Protein AF-A0A069RJ84-F1 (afdb_monomer)

Sequence (92 aa):
MGVMKKLGEKTKDAASAIGSKTSEAVEKHSLNVEKGKHEKEIKEKKDSIGEYVYSAYSNGEEPDKAKLLTMVDEIKKIEVQIMEIDEKLKEK

Radius of gyration: 24.51 Å; Cα contacts (8 Å, |Δi|>4): 27; chains: 1; bounding box: 49×10×78 Å

Organism: NCBI:txid1121324

Structure (mmCIF, N/CA/C/O backbone):
data_AF-A0A069RJ84-F1
#
_entry.id   AF-A0A069RJ84-F1
#
loop_
_atom_site.group_PDB
_atom_site.id
_atom_site.type_symbol
_atom_site.label_atom_id
_atom_site.label_alt_id
_atom_site.label_comp_id
_atom_site.label_asym_id
_atom_site.label_entity_id
_atom_site.label_seq_id
_atom_site.pdbx_PDB_ins_code
_atom_site.Cartn_x
_atom_site.Cartn_y
_atom_site.Cartn_z
_atom_site.occupancy
_atom_site.B_iso_or_equiv
_atom_site.auth_seq_id
_atom_site.auth_comp_id
_atom_site.auth_asym_id
_atom_site.auth_atom_id
_atom_site.pdbx_PDB_model_num
ATOM 1 N N . MET A 1 1 ? -30.908 1.885 52.309 1.00 47.34 1 MET A N 1
ATOM 2 C CA . MET A 1 1 ? -30.261 2.198 51.012 1.00 47.34 1 MET A CA 1
ATOM 3 C C . MET A 1 1 ? -30.805 1.237 49.964 1.00 47.34 1 MET A C 1
ATOM 5 O O . MET A 1 1 ? -30.462 0.063 49.985 1.00 47.34 1 MET A O 1
ATOM 9 N N . GLY A 1 2 ? -31.777 1.702 49.174 1.00 57.12 2 GLY A N 1
ATOM 10 C CA . GLY A 1 2 ? -32.710 0.849 48.433 1.00 57.12 2 GLY A CA 1
ATOM 11 C C . GLY A 1 2 ? -32.166 0.266 47.129 1.00 57.12 2 GLY A C 1
ATOM 12 O O . GLY A 1 2 ? -31.319 0.858 46.463 1.00 57.12 2 GLY A O 1
ATOM 13 N N . VAL A 1 3 ? -32.731 -0.881 46.756 1.00 68.38 3 VAL A N 1
ATOM 14 C CA . VAL A 1 3 ? -32.484 -1.655 45.526 1.00 68.38 3 VAL A CA 1
ATOM 15 C C . VAL A 1 3 ? -32.535 -0.782 44.259 1.00 68.38 3 VAL A C 1
ATOM 17 O O . VAL A 1 3 ? -31.766 -0.997 43.328 1.00 68.38 3 VAL A O 1
ATOM 20 N N . MET A 1 4 ? -33.356 0.274 44.268 1.00 67.94 4 MET A N 1
ATOM 21 C CA . MET A 1 4 ? -33.495 1.244 43.175 1.00 67.94 4 MET A CA 1
ATOM 22 C C . MET A 1 4 ? -32.236 2.097 42.933 1.00 67.94 4 MET A C 1
ATOM 24 O O . MET A 1 4 ? -31.927 2.415 41.790 1.00 67.94 4 MET A O 1
ATOM 28 N N . LYS A 1 5 ? -31.459 2.408 43.983 1.00 66.00 5 LYS A N 1
ATOM 29 C CA . LYS A 1 5 ? -30.196 3.159 43.858 1.00 66.00 5 LYS A CA 1
ATOM 30 C C . LYS A 1 5 ? -29.099 2.291 43.223 1.00 66.00 5 LYS A C 1
ATOM 32 O O . LYS A 1 5 ? -28.418 2.745 42.313 1.00 66.00 5 LYS A O 1
ATOM 37 N N . LYS A 1 6 ? -29.035 1.010 43.618 1.00 66.81 6 LYS A N 1
ATOM 38 C CA . LYS A 1 6 ? -28.142 0.002 43.014 1.00 66.81 6 LYS A CA 1
ATOM 39 C C . LYS A 1 6 ? -28.508 -0.321 41.559 1.00 66.81 6 LYS A C 1
ATOM 41 O O . LYS A 1 6 ? -27.620 -0.581 40.756 1.00 66.81 6 LYS A O 1
ATOM 46 N N . LEU A 1 7 ? -29.800 -0.319 41.218 1.00 67.81 7 LEU A N 1
ATOM 47 C CA . LEU A 1 7 ? -30.273 -0.455 39.834 1.00 67.81 7 LEU A CA 1
ATOM 48 C C . LEU A 1 7 ? -29.861 0.753 38.983 1.00 67.81 7 LEU A C 1
ATOM 50 O O . LEU A 1 7 ? -29.319 0.553 37.902 1.00 67.81 7 LEU A O 1
ATOM 54 N N . GLY A 1 8 ? -30.039 1.976 39.499 1.00 69.62 8 GLY A N 1
ATOM 55 C CA . GLY A 1 8 ? -29.622 3.215 38.832 1.00 69.62 8 GLY A CA 1
ATOM 56 C C . GLY A 1 8 ? -28.113 3.294 38.563 1.00 69.62 8 GLY A C 1
ATOM 57 O O . GLY A 1 8 ? -27.700 3.662 37.463 1.00 69.62 8 GLY A O 1
ATOM 58 N N . GLU A 1 9 ? -27.286 2.893 39.533 1.00 72.31 9 GLU A N 1
ATOM 59 C CA . GLU A 1 9 ? -25.826 2.799 39.372 1.00 72.31 9 GLU A CA 1
ATOM 60 C C . GLU A 1 9 ? -25.447 1.767 38.302 1.00 72.31 9 GLU A C 1
ATOM 62 O O . GLU A 1 9 ? -24.750 2.108 37.350 1.00 72.31 9 GLU A O 1
ATOM 67 N N . LYS A 1 10 ? -26.021 0.555 38.346 1.00 73.31 10 LYS A N 1
ATOM 68 C CA . LYS A 1 10 ? -25.771 -0.474 37.322 1.00 73.31 10 LYS A CA 1
ATOM 69 C C . LYS A 1 10 ? -26.184 -0.048 35.914 1.00 73.31 10 LYS A C 1
ATOM 71 O O . LYS A 1 10 ? -25.496 -0.389 34.958 1.00 73.31 10 LYS A O 1
ATOM 76 N N . THR A 1 11 ? -27.287 0.685 35.760 1.00 71.38 11 THR A N 1
ATOM 77 C CA . THR A 1 11 ? -27.693 1.217 34.449 1.00 71.38 11 THR A CA 1
ATOM 78 C C . THR A 1 11 ? -26.754 2.309 33.947 1.00 71.38 11 THR A C 1
ATOM 80 O O . THR A 1 11 ? -26.485 2.363 32.750 1.00 71.38 11 THR A O 1
ATOM 83 N N . LYS A 1 12 ? -26.216 3.149 34.839 1.00 72.88 12 LYS A N 1
ATOM 84 C CA . LYS A 1 12 ? -25.233 4.180 34.483 1.00 72.88 12 LYS A CA 1
ATOM 85 C C . LYS A 1 12 ? -23.900 3.556 34.066 1.00 72.88 12 LYS A C 1
ATOM 87 O O . LYS A 1 12 ? -23.319 3.980 33.067 1.00 72.88 12 LYS A O 1
ATOM 92 N N . ASP A 1 13 ? -23.465 2.523 34.779 1.00 72.19 13 ASP A N 1
ATOM 93 C CA . ASP A 1 13 ? -22.249 1.773 34.463 1.00 72.19 13 ASP A CA 1
ATOM 94 C C . ASP A 1 13 ? -22.401 1.009 33.141 1.00 72.19 13 ASP A C 1
ATOM 96 O O . ASP A 1 13 ? -21.506 1.037 32.300 1.00 72.19 13 ASP A O 1
ATOM 100 N N . ALA A 1 14 ? -23.566 0.396 32.905 1.00 69.12 14 ALA A N 1
ATOM 101 C CA . ALA A 1 14 ? -23.870 -0.282 31.647 1.00 69.12 14 ALA A CA 1
ATOM 102 C C . ALA A 1 14 ? -23.930 0.693 30.460 1.00 69.12 14 ALA A C 1
ATOM 104 O O . ALA A 1 14 ? -23.337 0.416 29.421 1.00 69.12 14 ALA A O 1
ATOM 105 N N . ALA A 1 15 ? -24.593 1.844 30.609 1.00 67.38 15 ALA A N 1
ATOM 106 C CA . ALA A 1 15 ? -24.643 2.871 29.570 1.00 67.38 15 ALA A CA 1
ATOM 107 C C . ALA A 1 15 ? -23.247 3.432 29.252 1.00 67.38 15 ALA A C 1
ATOM 109 O O . ALA A 1 15 ? -22.905 3.591 28.082 1.00 67.38 15 ALA A O 1
ATOM 110 N N . SER A 1 16 ? -22.422 3.662 30.278 1.00 69.31 16 SER A N 1
ATOM 111 C CA . SER A 1 16 ? -21.037 4.115 30.102 1.00 69.31 16 SER A CA 1
ATOM 112 C C . SER A 1 16 ? -20.194 3.056 29.389 1.00 69.31 16 SER A C 1
ATOM 114 O O . SER A 1 16 ? -19.525 3.371 28.412 1.00 69.31 16 SER A O 1
ATOM 116 N N . ALA A 1 17 ? -20.291 1.786 29.796 1.00 71.94 17 ALA A N 1
ATOM 117 C CA . ALA A 1 17 ? -19.558 0.686 29.170 1.00 71.94 17 ALA A CA 1
ATOM 118 C C . ALA A 1 17 ? -19.984 0.429 27.715 1.00 71.94 17 ALA A C 1
ATOM 120 O O . ALA A 1 17 ? -19.142 0.123 26.873 1.00 71.94 17 ALA A O 1
ATOM 121 N N . ILE A 1 18 ? -21.277 0.553 27.400 1.00 72.31 18 ILE A N 1
ATOM 122 C CA . ILE A 1 18 ? -21.782 0.463 26.023 1.00 72.31 18 ILE A CA 1
ATOM 123 C C . ILE A 1 18 ? -21.263 1.646 25.200 1.00 72.31 18 ILE A C 1
ATOM 125 O O . ILE A 1 18 ? -20.770 1.431 24.096 1.00 72.31 18 ILE A O 1
ATOM 129 N N . GLY A 1 19 ? -21.301 2.863 25.755 1.00 72.56 19 GLY A N 1
ATOM 130 C CA . GLY A 1 19 ? -20.745 4.063 25.129 1.00 72.56 19 GLY A CA 1
ATOM 131 C C . GLY A 1 19 ? -19.264 3.902 24.776 1.00 72.56 19 GLY A C 1
ATOM 132 O O . GLY A 1 19 ? -18.895 4.065 23.614 1.00 72.56 19 GLY A O 1
ATOM 133 N N . SER A 1 20 ? -18.436 3.481 25.736 1.00 74.19 20 SER A N 1
ATOM 134 C CA . SER A 1 20 ? -17.004 3.223 25.526 1.00 74.19 20 SER A CA 1
ATOM 135 C C . SER A 1 20 ? -16.757 2.174 24.439 1.00 74.19 20 SER A C 1
ATOM 137 O O . SER A 1 20 ? -16.049 2.451 23.474 1.00 74.19 20 SER A O 1
ATOM 139 N N . LYS A 1 21 ? -17.436 1.019 24.508 1.00 77.06 21 LYS A N 1
ATOM 140 C CA . LYS A 1 21 ? -17.298 -0.051 23.504 1.00 77.06 21 LYS A CA 1
ATOM 141 C C . LYS A 1 21 ? -17.737 0.381 22.107 1.00 77.06 21 LYS A C 1
ATOM 143 O O . LYS A 1 21 ? -17.136 -0.026 21.116 1.00 77.06 21 LYS A O 1
ATOM 148 N N . THR A 1 22 ? -18.792 1.192 22.005 1.00 77.56 22 THR A N 1
ATOM 149 C CA . THR A 1 22 ? -19.247 1.715 20.709 1.00 77.56 22 THR A CA 1
ATOM 150 C C . THR A 1 22 ? -18.256 2.717 20.123 1.00 77.56 22 THR A C 1
ATOM 152 O O . THR A 1 22 ? -17.983 2.654 18.928 1.00 77.56 22 THR A O 1
ATOM 155 N N . SER A 1 23 ? -17.658 3.578 20.953 1.00 82.38 23 SER A N 1
ATOM 156 C CA . SER A 1 23 ? -16.617 4.516 20.522 1.00 82.38 23 SER A CA 1
ATOM 157 C C . SER A 1 23 ? -15.377 3.781 20.008 1.00 82.38 23 SER A C 1
ATOM 159 O O . SER A 1 23 ? -14.890 4.080 18.921 1.00 82.38 23 SER A O 1
ATOM 161 N N . GLU A 1 24 ? -14.911 2.773 20.747 1.00 84.75 24 GLU A N 1
ATOM 162 C CA . GLU A 1 24 ? -13.781 1.924 20.349 1.00 84.75 24 GLU A CA 1
ATOM 163 C C . GLU A 1 24 ? -14.053 1.191 19.029 1.00 84.75 24 GLU A C 1
ATOM 165 O O . GLU A 1 24 ? -13.191 1.136 18.151 1.00 84.75 24 GLU A O 1
ATOM 170 N N . ALA A 1 25 ? -15.268 0.663 18.848 1.00 86.25 25 ALA A N 1
ATOM 171 C CA . ALA A 1 25 ? -15.658 -0.026 17.622 1.00 86.25 25 ALA A CA 1
ATOM 172 C C . ALA A 1 25 ? -15.677 0.907 16.400 1.00 86.25 25 ALA A C 1
ATOM 174 O O . ALA A 1 25 ? -15.212 0.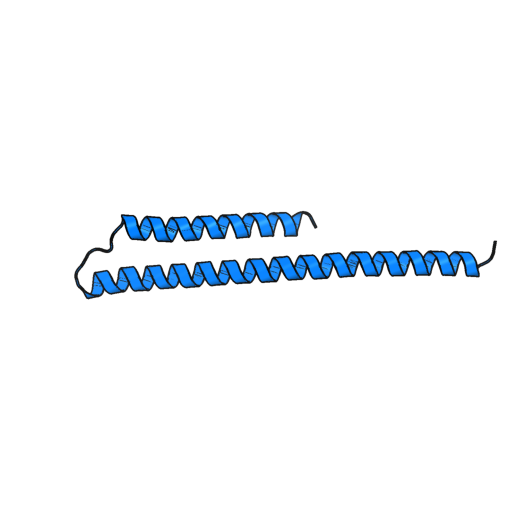517 15.328 1.00 86.25 25 ALA A O 1
ATOM 175 N N . VAL A 1 26 ? -16.187 2.134 16.552 1.00 89.31 26 VAL A N 1
ATOM 176 C CA . VAL A 1 26 ? -16.204 3.140 15.475 1.00 89.31 26 VAL A CA 1
ATOM 177 C C . VAL A 1 26 ? -14.786 3.552 15.097 1.00 89.31 26 VAL A C 1
ATOM 179 O O . VAL A 1 26 ? -14.455 3.607 13.914 1.00 89.31 26 VAL A O 1
ATOM 182 N N . GLU A 1 27 ? -13.929 3.789 16.084 1.00 89.12 27 GLU A N 1
ATOM 183 C CA . GLU A 1 27 ? -12.541 4.171 15.842 1.00 89.12 27 GLU A CA 1
ATOM 184 C C . GLU A 1 27 ? -11.761 3.044 15.153 1.00 89.12 27 GLU A C 1
ATOM 186 O O . GLU A 1 27 ? -11.093 3.268 14.143 1.00 89.12 27 GLU A O 1
ATOM 191 N N . LYS A 1 28 ? -11.934 1.801 15.617 1.00 90.81 28 LYS A N 1
ATOM 192 C CA . LYS A 1 28 ? -11.375 0.611 14.967 1.00 90.81 28 LYS A CA 1
ATOM 193 C C . LYS A 1 28 ? -11.878 0.456 13.534 1.00 90.81 28 LYS A C 1
ATOM 195 O O . LYS A 1 28 ? -11.104 0.104 12.646 1.00 90.81 28 LYS A O 1
ATOM 200 N N . HIS A 1 29 ? -13.162 0.704 13.282 1.00 92.50 29 HIS A N 1
ATOM 201 C CA . HIS A 1 29 ? -13.708 0.675 11.928 1.00 92.50 29 HIS A CA 1
ATOM 202 C C . HIS A 1 29 ? -13.063 1.745 11.038 1.00 92.50 29 HIS A C 1
ATOM 204 O O . HIS A 1 29 ? -12.634 1.425 9.933 1.00 92.50 29 HIS A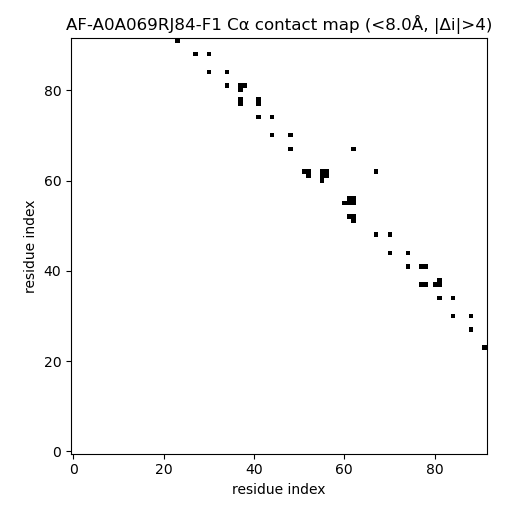 O 1
ATOM 210 N N . SER A 1 30 ? -12.924 2.978 11.537 1.00 94.12 30 SER A N 1
ATOM 211 C CA . SER A 1 30 ? -12.271 4.078 10.817 1.00 94.12 30 SER A CA 1
ATOM 212 C C . SER A 1 30 ? -10.841 3.724 10.410 1.00 94.12 30 SER A C 1
ATOM 214 O O . SER A 1 30 ? -10.487 3.868 9.242 1.00 94.12 30 SER A O 1
ATOM 216 N N . LEU A 1 31 ? -10.049 3.188 11.343 1.00 94.19 31 LEU A N 1
ATOM 217 C CA . LEU A 1 31 ? -8.674 2.754 11.084 1.00 94.19 31 LEU A CA 1
ATOM 218 C C . LEU A 1 31 ? -8.607 1.638 10.030 1.00 94.19 31 LEU A C 1
ATOM 220 O O . LEU A 1 31 ? -7.763 1.677 9.141 1.00 94.19 31 LEU A O 1
ATOM 224 N N . ASN A 1 32 ? -9.525 0.667 10.070 1.00 93.81 32 ASN A N 1
ATOM 225 C CA . ASN A 1 32 ? -9.579 -0.389 9.051 1.00 93.81 32 ASN A CA 1
ATOM 226 C C . ASN A 1 32 ? -9.950 0.150 7.661 1.00 93.81 32 ASN A C 1
ATOM 228 O O . ASN A 1 32 ? -9.413 -0.315 6.658 1.00 93.81 32 ASN A O 1
ATOM 232 N N . VAL A 1 33 ? -10.854 1.131 7.584 1.00 96.94 33 VAL A N 1
ATOM 233 C CA . VAL A 1 33 ? -11.204 1.790 6.316 1.00 96.94 33 VAL A CA 1
ATOM 234 C C . VAL A 1 33 ? -10.009 2.562 5.759 1.00 96.94 33 VAL A C 1
ATOM 236 O O . VAL A 1 33 ? -9.746 2.495 4.560 1.00 96.94 33 VAL A O 1
ATOM 239 N N . GLU A 1 34 ? -9.283 3.283 6.611 1.00 95.69 34 GLU A N 1
ATOM 240 C CA . GLU A 1 34 ? -8.068 4.006 6.232 1.00 95.69 34 GLU A CA 1
ATOM 241 C C . GLU A 1 34 ? -6.979 3.047 5.733 1.00 95.69 34 GLU A C 1
ATOM 243 O O . GLU A 1 34 ? -6.471 3.221 4.625 1.00 95.69 34 GLU A O 1
ATOM 248 N N . LYS A 1 35 ? -6.726 1.957 6.467 1.00 95.62 35 LYS A N 1
ATOM 249 C CA . LYS A 1 35 ? -5.822 0.883 6.039 1.00 95.62 35 LYS A CA 1
ATOM 250 C C . LYS A 1 35 ? -6.202 0.326 4.666 1.00 95.62 35 LYS A C 1
ATOM 252 O O . LYS A 1 35 ? -5.354 0.245 3.783 1.00 95.62 35 LYS A O 1
ATOM 257 N N . GLY A 1 36 ? -7.480 0.010 4.451 1.00 96.50 36 GLY A N 1
ATOM 258 C CA . GLY A 1 36 ? -7.957 -0.514 3.169 1.00 96.50 36 GLY A CA 1
ATOM 259 C C . GLY A 1 36 ? -7.769 0.459 1.997 1.00 96.50 36 GLY A C 1
ATOM 260 O O . GLY A 1 36 ? -7.510 0.029 0.872 1.00 96.50 36 GLY A O 1
ATOM 261 N N . LYS A 1 37 ? -7.848 1.776 2.237 1.00 97.38 37 LYS A N 1
ATOM 262 C CA . LYS A 1 37 ? -7.528 2.788 1.214 1.00 97.38 37 LYS A CA 1
ATOM 263 C C . LYS A 1 37 ? -6.047 2.756 0.845 1.00 97.38 37 LYS A C 1
ATOM 265 O O . LYS A 1 37 ? -5.735 2.742 -0.342 1.00 97.38 37 LYS A O 1
ATOM 270 N N . HIS A 1 38 ? -5.160 2.687 1.834 1.00 97.56 38 HIS A N 1
ATOM 271 C CA . HIS A 1 38 ? -3.720 2.589 1.601 1.00 97.56 38 HIS A CA 1
ATOM 272 C C . HIS A 1 38 ? -3.329 1.295 0.877 1.00 97.56 38 HIS A C 1
ATOM 274 O O . HIS A 1 38 ? -2.538 1.328 -0.062 1.00 97.56 38 HIS A O 1
ATOM 280 N N . GLU A 1 39 ? -3.931 0.158 1.235 1.00 96.94 39 GLU A N 1
ATOM 281 C CA . GLU A 1 39 ? -3.710 -1.115 0.534 1.00 96.94 39 GLU A CA 1
ATOM 282 C C . GLU A 1 39 ? -4.135 -1.040 -0.941 1.00 96.94 39 GLU A C 1
ATOM 284 O O . GLU A 1 39 ? -3.427 -1.533 -1.826 1.00 96.94 39 GLU A O 1
ATOM 289 N N . LYS A 1 40 ? -5.268 -0.380 -1.224 1.00 97.94 40 LYS A N 1
ATOM 290 C CA . LYS A 1 40 ? -5.727 -0.126 -2.595 1.00 97.94 40 LYS A CA 1
ATOM 291 C C . LYS A 1 40 ? -4.752 0.769 -3.358 1.00 97.94 40 LYS A C 1
ATOM 293 O O . LYS A 1 40 ? -4.417 0.450 -4.494 1.00 97.94 40 LYS A O 1
ATOM 298 N N . GLU A 1 41 ? -4.265 1.838 -2.735 1.00 97.56 41 GLU A N 1
ATOM 299 C CA . GLU A 1 41 ? -3.297 2.754 -3.348 1.00 97.56 41 GLU A CA 1
ATOM 300 C C . GLU A 1 41 ? -1.968 2.052 -3.672 1.00 97.56 41 GLU A C 1
ATOM 302 O O . GLU A 1 41 ? -1.433 2.210 -4.770 1.00 97.56 41 GLU A O 1
ATOM 307 N N . ILE A 1 42 ? -1.460 1.204 -2.769 1.00 97.88 42 ILE A N 1
ATOM 308 C CA . ILE A 1 42 ? -0.271 0.376 -3.030 1.00 97.88 42 ILE A CA 1
ATOM 309 C C . ILE A 1 42 ? -0.501 -0.526 -4.241 1.00 97.88 42 ILE A C 1
ATOM 311 O O . ILE A 1 42 ? 0.387 -0.653 -5.086 1.00 97.88 42 ILE A O 1
ATOM 315 N N . LYS A 1 43 ? -1.672 -1.168 -4.326 1.00 97.94 43 LYS A N 1
ATOM 316 C CA . LYS A 1 43 ? -2.012 -2.023 -5.465 1.00 97.94 43 LYS A CA 1
ATOM 317 C C . LYS A 1 43 ? -2.002 -1.225 -6.771 1.00 97.94 43 LYS A 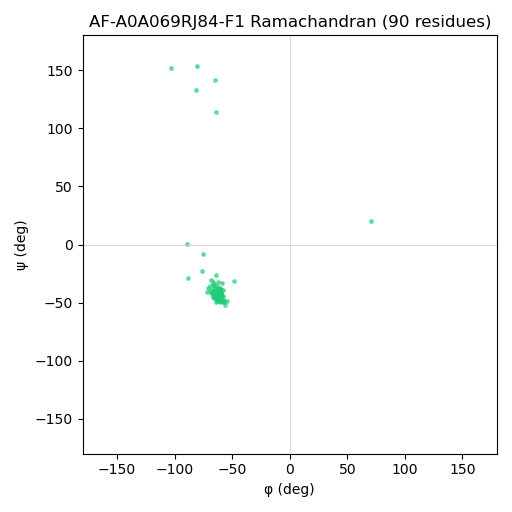C 1
ATOM 319 O O . LYS A 1 43 ? -1.323 -1.629 -7.706 1.00 97.94 43 LYS A O 1
ATOM 324 N N . GLU A 1 44 ? -2.662 -0.070 -6.804 1.00 97.88 44 GLU A N 1
ATOM 325 C CA . GLU A 1 44 ? -2.711 0.804 -7.985 1.00 97.88 44 GLU A CA 1
ATOM 326 C C . GLU A 1 44 ? -1.313 1.289 -8.410 1.00 97.88 44 GLU A C 1
ATOM 328 O O . GLU A 1 44 ? -0.993 1.313 -9.601 1.00 97.88 44 GLU A O 1
ATOM 333 N N . LYS A 1 45 ? -0.432 1.610 -7.453 1.00 96.69 45 LYS A N 1
ATOM 334 C CA . LYS A 1 45 ? 0.967 1.960 -7.747 1.00 96.69 45 LYS A CA 1
ATOM 335 C C . LYS A 1 45 ? 1.766 0.775 -8.292 1.00 96.69 45 LYS A C 1
ATOM 337 O O . LYS A 1 45 ? 2.557 0.957 -9.214 1.00 96.69 45 LYS A O 1
ATOM 342 N N . LYS A 1 46 ? 1.566 -0.436 -7.761 1.00 97.44 46 LYS A N 1
ATOM 343 C CA . LYS A 1 46 ? 2.206 -1.661 -8.279 1.00 97.44 46 LYS A CA 1
ATOM 344 C C . LYS A 1 46 ? 1.744 -1.977 -9.701 1.00 97.44 46 LYS A C 1
ATOM 346 O O . LYS A 1 46 ? 2.584 -2.298 -10.539 1.00 97.44 46 LYS A O 1
ATOM 351 N N . ASP A 1 47 ? 0.454 -1.811 -9.981 1.00 98.06 47 ASP A N 1
ATOM 352 C CA . ASP A 1 47 ? -0.103 -1.960 -11.327 1.00 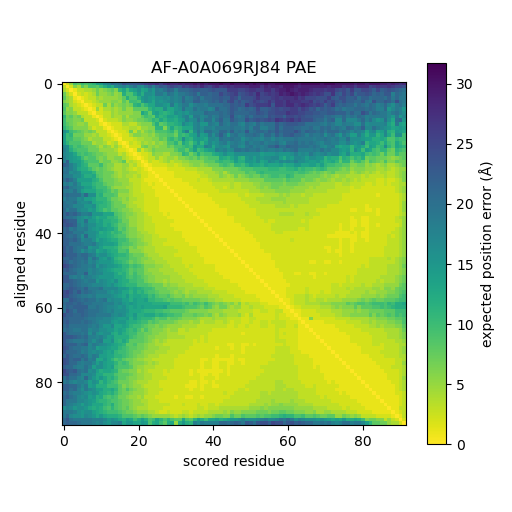98.06 47 ASP A CA 1
ATOM 353 C C . ASP A 1 47 ? 0.522 -0.922 -12.279 1.00 98.06 47 ASP A C 1
ATOM 355 O O . ASP A 1 47 ? 1.027 -1.283 -13.340 1.00 98.06 47 ASP A O 1
ATOM 359 N N . SER A 1 48 ? 0.643 0.338 -11.839 1.00 97.00 48 SER A N 1
ATOM 360 C CA . SER A 1 48 ? 1.296 1.415 -12.607 1.00 97.00 48 SER A CA 1
ATOM 361 C C . SER A 1 48 ? 2.775 1.130 -12.910 1.00 97.00 48 SER A C 1
ATOM 363 O O . SER A 1 48 ? 3.259 1.436 -14.000 1.00 97.00 48 SER A O 1
ATOM 365 N N . ILE A 1 49 ? 3.516 0.534 -11.965 1.00 97.44 49 ILE A N 1
ATOM 366 C CA . ILE A 1 49 ? 4.897 0.080 -12.199 1.00 97.44 49 ILE A CA 1
ATOM 367 C C . ILE A 1 49 ? 4.916 -1.009 -13.276 1.00 97.44 49 ILE A C 1
ATOM 369 O O . ILE A 1 49 ? 5.742 -0.953 -14.186 1.00 97.44 49 ILE A O 1
ATOM 373 N N . GLY A 1 50 ? 4.009 -1.985 -13.184 1.00 96.62 50 GLY A N 1
ATOM 374 C CA . GLY A 1 50 ? 3.879 -3.057 -14.167 1.00 96.62 50 GLY A CA 1
ATOM 375 C C . GLY A 1 50 ? 3.615 -2.519 -15.573 1.00 96.62 50 GLY A C 1
ATOM 376 O O . GLY A 1 50 ? 4.327 -2.880 -16.508 1.00 96.62 50 GLY A O 1
ATOM 377 N N . GLU A 1 51 ? 2.659 -1.600 -15.708 1.00 97.25 51 GLU A N 1
ATOM 378 C CA . GLU A 1 51 ? 2.352 -0.913 -16.967 1.00 97.25 51 GLU A CA 1
ATOM 379 C C . GLU A 1 51 ? 3.552 -0.124 -17.501 1.00 97.25 51 GLU A C 1
ATOM 381 O O . GLU A 1 51 ? 3.856 -0.190 -18.692 1.00 97.25 51 GLU A O 1
ATOM 386 N N . TYR A 1 52 ? 4.272 0.585 -16.627 1.00 96.62 52 TYR A N 1
ATOM 387 C CA . TYR A 1 52 ? 5.450 1.360 -17.010 1.00 96.62 52 TYR A CA 1
ATOM 388 C C . TYR A 1 52 ? 6.570 0.472 -17.568 1.00 96.62 52 TYR A C 1
ATOM 390 O O . TYR A 1 52 ? 7.113 0.755 -18.637 1.00 96.62 52 TYR A O 1
ATOM 398 N N . VAL A 1 53 ? 6.890 -0.623 -16.871 1.00 96.94 53 VAL A N 1
ATOM 399 C CA . VAL A 1 53 ? 7.912 -1.588 -17.303 1.00 96.94 53 VAL A CA 1
ATOM 400 C C . VAL A 1 53 ? 7.491 -2.282 -18.595 1.00 96.94 53 VAL A C 1
ATOM 402 O O . VAL A 1 53 ? 8.299 -2.408 -19.514 1.00 96.94 53 VAL A O 1
ATOM 405 N N . TYR A 1 54 ? 6.231 -2.708 -18.681 1.00 96.62 54 TYR A N 1
ATOM 406 C CA . TYR A 1 54 ? 5.699 -3.363 -19.871 1.00 96.62 54 TYR A CA 1
ATOM 407 C C . TYR A 1 54 ? 5.734 -2.440 -21.092 1.00 96.62 54 TYR A C 1
ATOM 409 O O . TYR A 1 54 ? 6.160 -2.864 -22.164 1.00 96.62 54 TYR A O 1
ATOM 417 N N . SER A 1 55 ? 5.347 -1.174 -20.926 1.00 96.50 55 SER A N 1
ATOM 418 C CA . SER A 1 55 ? 5.382 -0.172 -21.992 1.00 96.50 55 SER A CA 1
ATOM 419 C C . SER A 1 55 ? 6.803 0.038 -22.521 1.00 96.50 55 SER A C 1
ATOM 421 O O . SER A 1 55 ? 7.023 -0.085 -23.726 1.00 96.50 55 SER A O 1
ATOM 423 N N . ALA A 1 56 ? 7.785 0.245 -21.635 1.00 95.31 56 ALA A N 1
ATOM 424 C CA . ALA A 1 56 ? 9.190 0.376 -22.029 1.00 95.31 56 ALA A CA 1
ATOM 425 C C . ALA A 1 56 ? 9.673 -0.857 -22.812 1.00 95.31 56 ALA A C 1
ATOM 427 O O . ALA A 1 56 ? 10.164 -0.729 -23.933 1.00 95.31 56 ALA A O 1
ATOM 428 N N . TYR A 1 57 ? 9.410 -2.056 -22.283 1.00 96.12 57 TYR A N 1
ATOM 429 C CA . TYR A 1 57 ? 9.750 -3.307 -22.958 1.00 96.12 57 TYR A CA 1
ATOM 430 C C . TYR A 1 57 ? 9.098 -3.424 -24.345 1.00 96.12 57 TYR A C 1
ATOM 432 O O . TYR A 1 57 ? 9.768 -3.785 -25.311 1.00 96.12 57 TYR A O 1
ATOM 440 N N . SER A 1 58 ? 7.811 -3.083 -24.467 1.00 97.00 58 SER A N 1
ATOM 441 C CA . SER A 1 58 ? 7.071 -3.148 -25.735 1.00 97.00 58 SER A CA 1
ATOM 442 C C . SER A 1 58 ? 7.610 -2.191 -26.803 1.00 97.00 58 SER A C 1
ATOM 444 O O . SER A 1 58 ? 7.511 -2.487 -27.992 1.00 97.00 58 SER A O 1
ATOM 446 N N . ASN A 1 59 ? 8.239 -1.093 -26.380 1.00 95.94 59 ASN A N 1
ATOM 447 C CA . ASN A 1 59 ? 8.896 -0.125 -27.255 1.00 95.94 59 ASN A CA 1
ATOM 448 C C . ASN A 1 59 ? 10.373 -0.466 -27.529 1.00 95.94 59 ASN A C 1
ATOM 450 O O . ASN A 1 59 ? 11.043 0.263 -28.257 1.00 95.94 59 ASN A O 1
ATOM 454 N N . GLY A 1 60 ? 10.892 -1.567 -26.972 1.00 95.75 60 GLY A N 1
ATOM 455 C CA . GLY A 1 60 ? 12.307 -1.933 -27.072 1.00 95.75 60 GLY A CA 1
ATOM 456 C C . GLY A 1 60 ? 13.234 -1.028 -26.254 1.00 95.75 60 GLY A C 1
ATOM 457 O O . GLY A 1 60 ? 14.430 -0.967 -26.533 1.00 95.75 60 GLY A O 1
ATOM 458 N N . GLU A 1 61 ? 12.691 -0.325 -25.261 1.00 95.06 61 GLU A N 1
ATOM 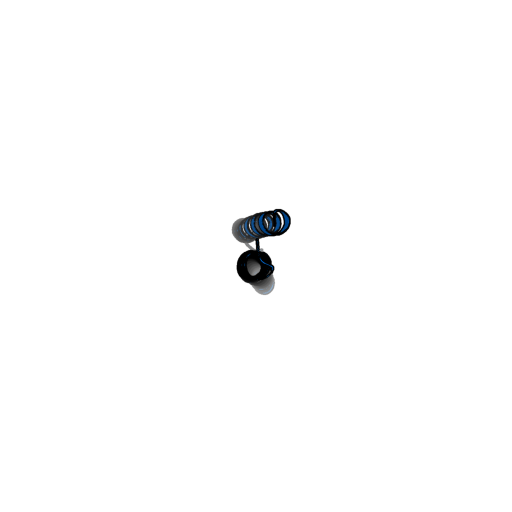459 C CA . GLU A 1 61 ? 13.412 0.587 -24.378 1.00 95.06 61 GLU A CA 1
ATOM 460 C C . GLU A 1 61 ? 13.646 -0.055 -23.002 1.00 95.06 61 GLU A C 1
ATOM 462 O O . GLU A 1 61 ? 12.855 -0.873 -22.522 1.00 95.06 61 GLU A O 1
ATOM 467 N N . GLU A 1 62 ? 14.723 0.344 -22.322 1.00 93.62 62 GLU A N 1
ATOM 468 C CA . GLU A 1 62 ? 14.867 0.037 -20.899 1.00 93.62 62 GLU A CA 1
ATOM 469 C C . GLU A 1 62 ? 14.068 1.048 -20.060 1.00 93.62 62 GLU A C 1
ATOM 471 O O . GLU A 1 62 ? 14.195 2.257 -20.274 1.00 93.62 62 GLU A O 1
ATOM 476 N N . PRO A 1 63 ? 13.270 0.595 -19.076 1.00 92.50 63 PRO A N 1
ATOM 477 C CA . PRO A 1 63 ? 12.565 1.503 -18.184 1.00 92.50 63 PRO A CA 1
ATOM 478 C C . PRO A 1 63 ? 13.548 2.312 -17.329 1.00 92.50 63 PRO A C 1
ATOM 480 O O . PRO A 1 63 ? 14.548 1.791 -16.825 1.00 92.50 63 PRO A O 1
ATOM 483 N N . ASP A 1 64 ? 13.229 3.588 -17.111 1.00 95.25 64 ASP A N 1
ATOM 484 C CA . ASP A 1 64 ? 14.042 4.489 -16.298 1.00 95.25 64 ASP A CA 1
ATOM 485 C C . ASP A 1 64 ? 14.076 4.012 -14.840 1.00 95.25 64 ASP A C 1
ATOM 487 O O . ASP A 1 64 ? 13.079 4.035 -14.108 1.00 95.25 64 ASP A O 1
ATOM 491 N N . LYS A 1 65 ? 15.272 3.608 -14.407 1.00 94.25 65 LYS A N 1
ATOM 492 C CA . LYS A 1 65 ? 15.537 3.122 -13.053 1.00 94.25 65 LYS A CA 1
ATOM 493 C C . LYS A 1 65 ? 15.293 4.193 -11.992 1.00 94.25 65 LYS A C 1
ATOM 495 O O . LYS A 1 65 ? 14.813 3.852 -10.915 1.00 94.25 65 LYS A O 1
ATOM 500 N N . ALA A 1 66 ? 15.583 5.466 -12.265 1.00 95.56 66 ALA A N 1
ATOM 501 C CA . ALA A 1 66 ? 15.351 6.543 -11.302 1.00 95.56 66 ALA A CA 1
ATOM 502 C C . ALA A 1 66 ? 13.848 6.755 -11.066 1.00 95.56 66 ALA A C 1
ATOM 504 O O . ALA A 1 66 ? 13.396 6.902 -9.925 1.00 95.56 66 ALA A O 1
ATOM 505 N N . LYS A 1 67 ? 13.056 6.684 -12.141 1.00 93.94 67 LYS A N 1
ATOM 506 C CA . LYS A 1 67 ? 11.596 6.761 -12.063 1.00 93.94 67 LYS A CA 1
ATOM 507 C C . LYS A 1 67 ? 10.998 5.559 -11.331 1.00 93.94 67 LYS A C 1
ATOM 509 O O . LYS A 1 67 ? 10.147 5.744 -10.463 1.00 93.94 67 LYS A O 1
ATOM 514 N N . LEU A 1 68 ? 11.485 4.349 -11.609 1.00 94.81 68 LEU A N 1
ATOM 515 C CA . LEU A 1 68 ? 11.082 3.138 -10.885 1.00 94.81 68 LEU A CA 1
ATOM 516 C C . LEU A 1 68 ? 11.391 3.222 -9.389 1.00 94.81 68 LEU A C 1
ATOM 518 O O . LEU A 1 68 ? 10.530 2.906 -8.572 1.00 94.81 68 LEU A O 1
ATOM 522 N N . LEU A 1 69 ? 12.591 3.680 -9.018 1.00 95.94 69 LEU A N 1
ATOM 523 C CA . LEU A 1 69 ? 12.962 3.869 -7.614 1.00 95.94 69 LEU A CA 1
ATOM 524 C C . LEU A 1 69 ? 12.030 4.863 -6.918 1.00 95.94 69 LEU A C 1
ATOM 526 O O . LEU A 1 69 ? 11.573 4.588 -5.814 1.00 95.94 69 LEU A O 1
ATOM 530 N N . THR A 1 70 ? 11.676 5.958 -7.593 1.00 96.88 70 THR A N 1
ATOM 531 C CA . THR A 1 70 ? 10.717 6.940 -7.067 1.00 96.88 70 THR A CA 1
ATOM 532 C C . THR A 1 70 ? 9.351 6.300 -6.800 1.00 96.88 70 THR A C 1
ATOM 534 O O . THR A 1 70 ? 8.803 6.458 -5.712 1.00 96.88 70 THR A O 1
ATOM 537 N N . MET A 1 71 ? 8.825 5.518 -7.749 1.00 96.44 71 MET A N 1
ATOM 538 C CA . MET A 1 71 ? 7.548 4.809 -7.579 1.00 96.44 71 MET A CA 1
ATOM 539 C C . MET A 1 71 ? 7.592 3.804 -6.418 1.00 96.44 71 MET A C 1
ATOM 541 O O . MET A 1 71 ? 6.640 3.695 -5.645 1.00 96.44 71 MET A O 1
ATOM 545 N N . VAL A 1 72 ? 8.7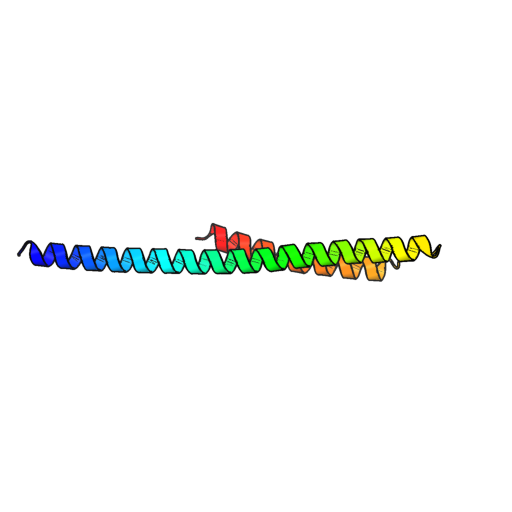06 3.082 -6.265 1.00 96.69 72 VAL A N 1
ATOM 546 C CA . VAL A 1 72 ? 8.908 2.139 -5.155 1.00 96.69 72 VAL A CA 1
ATOM 547 C C . VAL A 1 72 ? 9.006 2.868 -3.814 1.00 96.69 72 VAL A C 1
ATOM 549 O O . VAL A 1 72 ? 8.435 2.411 -2.825 1.00 96.69 72 VAL A O 1
ATOM 552 N N . ASP A 1 73 ? 9.688 4.009 -3.754 1.00 97.38 73 ASP A N 1
ATOM 553 C CA . ASP A 1 73 ? 9.801 4.791 -2.522 1.00 97.38 73 ASP A CA 1
ATOM 554 C C . ASP A 1 73 ? 8.466 5.424 -2.106 1.00 97.38 73 ASP A C 1
ATOM 556 O O . ASP A 1 73 ? 8.191 5.551 -0.913 1.00 97.38 73 ASP A O 1
ATOM 560 N N . GLU A 1 74 ? 7.593 5.766 -3.056 1.00 95.94 74 GLU A N 1
ATOM 561 C CA . GLU A 1 74 ? 6.211 6.153 -2.753 1.00 95.94 74 GLU A CA 1
ATOM 562 C C . GLU A 1 74 ? 5.413 5.007 -2.122 1.00 95.94 74 GLU A C 1
ATOM 564 O O . GLU A 1 74 ? 4.709 5.234 -1.140 1.00 95.94 74 GLU A O 1
ATOM 569 N N . ILE A 1 75 ? 5.559 3.776 -2.627 1.00 97.44 75 ILE A N 1
ATOM 570 C CA . ILE A 1 75 ? 4.930 2.591 -2.021 1.00 97.44 75 ILE A CA 1
ATOM 571 C C . ILE A 1 75 ? 5.417 2.409 -0.581 1.00 97.44 75 ILE A C 1
ATOM 573 O O . ILE A 1 75 ? 4.592 2.250 0.315 1.00 97.44 75 ILE A O 1
ATOM 577 N N . LYS A 1 76 ? 6.730 2.512 -0.331 1.00 97.25 76 LYS A N 1
ATOM 578 C CA . LYS A 1 76 ? 7.290 2.379 1.026 1.00 97.25 76 LYS A CA 1
ATOM 579 C C . LYS A 1 76 ? 6.712 3.397 2.006 1.00 97.25 76 LYS A C 1
ATOM 581 O O . LYS A 1 76 ? 6.471 3.063 3.160 1.00 97.25 76 LYS A O 1
ATOM 586 N N . LYS A 1 77 ? 6.482 4.642 1.573 1.00 97.50 77 LYS A N 1
ATOM 587 C CA . LYS A 1 77 ? 5.863 5.670 2.431 1.00 97.50 77 LYS A CA 1
ATOM 588 C C . LYS A 1 77 ? 4.454 5.264 2.863 1.00 97.50 77 LYS A C 1
ATOM 590 O O . LYS A 1 77 ? 4.104 5.450 4.023 1.00 97.50 77 LYS A O 1
ATOM 595 N N . ILE A 1 78 ? 3.674 4.685 1.954 1.00 96.56 78 ILE A N 1
ATOM 596 C CA . ILE A 1 78 ? 2.322 4.201 2.258 1.00 96.56 78 ILE A CA 1
ATOM 597 C C . ILE A 1 78 ? 2.384 2.952 3.146 1.00 96.56 78 ILE A C 1
ATOM 599 O O . ILE A 1 78 ? 1.594 2.812 4.075 1.00 96.56 78 ILE A O 1
ATOM 603 N N . GLU A 1 79 ? 3.358 2.064 2.929 1.00 96.56 79 GLU A N 1
ATOM 604 C CA . GLU A 1 79 ? 3.587 0.909 3.806 1.00 96.56 79 GLU A CA 1
ATOM 605 C C . GLU A 1 79 ? 3.894 1.346 5.247 1.00 96.56 79 GLU A C 1
ATOM 607 O O . GLU A 1 79 ? 3.362 0.751 6.181 1.00 96.56 79 GLU A O 1
ATOM 612 N N . VAL A 1 80 ? 4.659 2.428 5.444 1.00 97.62 80 VAL A N 1
ATOM 613 C CA . VAL A 1 80 ? 4.884 3.014 6.778 1.00 97.62 80 VAL A CA 1
ATOM 614 C C . VAL A 1 80 ? 3.575 3.488 7.415 1.00 97.62 80 VAL A C 1
ATOM 616 O O . VAL A 1 80 ? 3.328 3.179 8.577 1.00 97.62 80 VAL A O 1
ATOM 619 N N . GLN A 1 81 ? 2.696 4.151 6.659 1.00 95.75 81 GLN A N 1
ATOM 620 C CA . GLN A 1 81 ? 1.380 4.574 7.162 1.00 95.75 81 GLN A CA 1
ATOM 621 C C . GLN A 1 81 ? 0.514 3.378 7.588 1.00 95.75 81 GLN A C 1
ATOM 623 O O . GLN A 1 81 ? -0.152 3.428 8.621 1.00 95.75 81 GLN A O 1
ATOM 628 N N . ILE A 1 82 ? 0.556 2.271 6.839 1.00 96.00 82 ILE A N 1
ATOM 629 C CA . ILE A 1 82 ? -0.133 1.031 7.223 1.00 96.00 82 ILE A CA 1
ATOM 630 C C . ILE A 1 82 ? 0.441 0.465 8.526 1.00 96.00 82 ILE A C 1
ATOM 632 O O . ILE A 1 82 ? -0.335 0.045 9.384 1.00 96.00 82 ILE A O 1
ATOM 636 N N . MET A 1 83 ? 1.768 0.476 8.706 1.00 95.31 83 MET A N 1
ATOM 637 C CA . MET A 1 83 ? 2.385 0.018 9.957 1.00 95.31 83 MET A CA 1
ATOM 638 C C . MET A 1 83 ? 1.927 0.854 11.156 1.00 95.31 83 MET A C 1
ATOM 640 O O . MET A 1 83 ? 1.563 0.283 12.180 1.00 95.31 83 M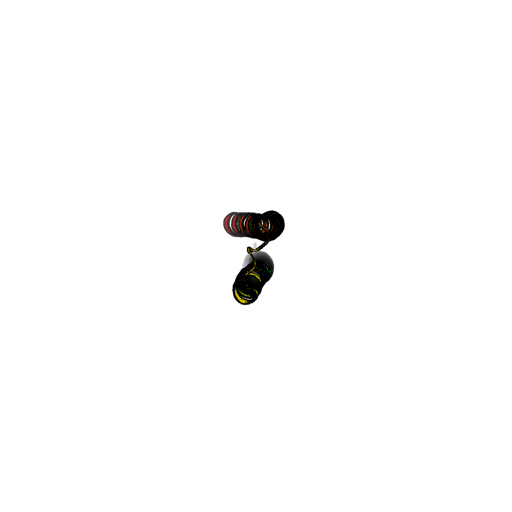ET A O 1
ATOM 644 N N . GLU A 1 84 ? 1.869 2.181 11.020 1.00 95.12 84 GLU A N 1
ATOM 645 C CA . GLU A 1 84 ? 1.371 3.073 12.076 1.00 95.12 84 GLU A CA 1
ATOM 646 C C . GLU A 1 84 ? -0.102 2.794 12.423 1.00 95.12 84 GLU A C 1
ATOM 648 O O . GLU A 1 84 ? -0.498 2.831 13.590 1.00 95.12 84 GLU A O 1
ATOM 653 N N . ILE A 1 85 ? -0.939 2.498 11.422 1.00 93.94 85 ILE A N 1
ATOM 654 C CA . ILE A 1 85 ? -2.337 2.103 11.646 1.00 93.94 85 ILE A CA 1
ATOM 655 C C . ILE A 1 85 ? -2.412 0.750 12.365 1.00 93.94 85 ILE A C 1
ATOM 657 O O . ILE A 1 85 ? -3.216 0.588 13.285 1.00 93.94 85 ILE A O 1
ATOM 661 N N . ASP A 1 86 ? -1.569 -0.211 11.989 1.00 92.94 86 ASP A N 1
ATOM 662 C CA . ASP A 1 86 ? -1.511 -1.524 12.633 1.00 92.94 86 ASP A CA 1
ATOM 663 C C . ASP A 1 86 ? -1.027 -1.449 14.084 1.00 92.94 86 ASP A C 1
ATOM 665 O O . ASP A 1 86 ? -1.508 -2.211 14.923 1.00 92.94 86 ASP A O 1
ATOM 669 N N . GLU A 1 87 ? -0.121 -0.527 14.409 1.00 94.25 87 GLU A N 1
ATOM 670 C CA . GLU A 1 87 ? 0.267 -0.238 15.792 1.00 94.25 87 GLU A CA 1
ATOM 671 C C . GLU A 1 87 ? -0.914 0.330 16.588 1.00 94.25 87 GLU A C 1
ATOM 673 O O . GLU A 1 87 ? -1.277 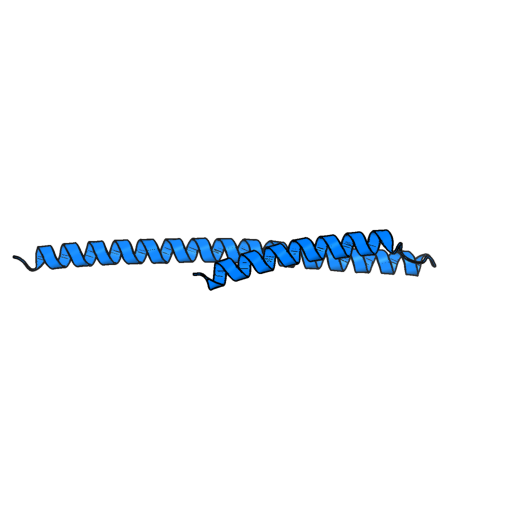-0.231 17.624 1.00 94.25 87 GLU A O 1
ATOM 678 N N . LYS A 1 88 ? -1.619 1.338 16.054 1.00 90.44 88 LYS A N 1
ATOM 679 C CA . LYS A 1 88 ? -2.828 1.906 16.687 1.00 90.44 88 LYS A CA 1
ATOM 680 C C . LYS A 1 88 ? -3.938 0.874 16.902 1.00 90.44 88 LYS A C 1
ATOM 682 O O . LYS A 1 88 ? -4.698 0.972 17.862 1.00 90.44 88 LYS A O 1
ATOM 687 N N . LEU A 1 89 ? -4.057 -0.106 16.006 1.00 89.00 89 LEU A N 1
ATOM 688 C CA . LEU A 1 89 ? -5.022 -1.202 16.119 1.00 89.00 89 LEU A CA 1
ATOM 689 C C . LEU A 1 89 ? -4.617 -2.271 17.146 1.00 89.00 89 LEU A C 1
ATOM 691 O O . LEU A 1 89 ? -5.496 -3.002 17.598 1.00 89.00 89 LEU A O 1
ATOM 695 N N . LYS A 1 90 ? -3.326 -2.391 17.485 1.00 85.69 90 LYS A N 1
ATOM 696 C CA . LYS A 1 90 ? -2.799 -3.326 18.499 1.00 85.69 90 LYS A CA 1
ATOM 697 C C . LYS A 1 90 ? -2.789 -2.739 19.908 1.00 85.69 90 LYS A C 1
ATOM 699 O O . LYS A 1 90 ? -2.874 -3.497 20.868 1.00 85.69 90 LYS A O 1
ATOM 704 N N . GLU A 1 91 ? -2.662 -1.419 20.031 1.00 74.19 91 GLU A N 1
ATOM 705 C CA . GLU A 1 91 ? -2.720 -0.706 21.316 1.00 74.19 91 GLU A CA 1
ATOM 706 C C . GLU A 1 91 ? -4.151 -0.571 21.881 1.00 74.19 91 GLU A C 1
ATOM 708 O O . GLU A 1 91 ? -4.311 -0.147 23.027 1.00 74.19 91 GLU A O 1
ATOM 713 N N . LYS A 1 92 ? -5.181 -0.944 21.105 1.00 58.44 92 LYS A N 1
ATOM 714 C CA . LYS A 1 92 ? -6.603 -0.957 21.496 1.00 58.44 92 LYS A CA 1
ATOM 715 C C . LYS A 1 92 ? -7.127 -2.369 21.734 1.00 58.44 92 LYS A C 1
ATOM 717 O O . LYS A 1 92 ? -7.826 -2.558 22.751 1.00 58.44 92 LYS A O 1
#

Foldseek 3Di:
DDPVVVVVVVVVVVVVVVVVVVVVVVVLVVLVVVLVVLVVVLVVLVVVLVVQCVVCVVVVHGRDPVVSVVSVVVNVVSVVVNVVSVVVNVVD

pLDDT: mean 88.19, std 12.19, range [47.34, 98.06]

Solvent-accessible surface area (backbone atoms only — not comparable to full-atom values): 5064 Å² total; per-residue (Å²): 138,58,72,67,58,60,48,52,50,51,52,52,51,49,52,50,52,51,51,52,54,51,52,52,51,51,51,54,50,51,50,52,54,53,43,51,51,47,55,50,50,44,48,54,51,52,51,49,50,52,53,50,46,49,50,25,51,76,70,76,39,81,58,61,63,71,60,50,50,51,57,51,53,54,40,52,56,48,52,50,54,43,51,56,48,53,50,60,64,68,79,105

Mean predicted aligned error: 8.2 Å

Nearest PDB structures (foldseek):
  5mto-assembly1_A  TM=4.870E-01  e=3.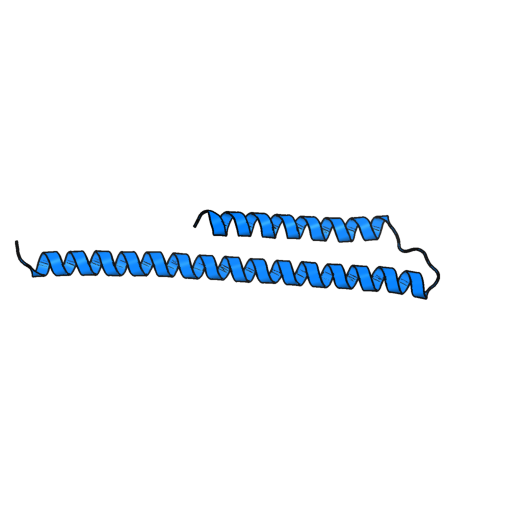685E+00  Homo sapiens
  8qbs-assembly1_A  TM=3.633E-01  e=4.814E+00  Nostoc punctiforme

Secondary structure (DSSP, 8-state):
--HHHHHHHHHHHHHHHHHHHHHHHHHHHHHHHHHHHHHHHHHHHHHHHHHHHHHHHHTTPPP-HHHHHHHHHHHHHHHHHHHHHHHHHH--